Protein AF-A0A1E7HC87-F1 (afdb_monomer)

Secondary structure (DSSP, 8-state):
--HHHHHHHIIIIIIIIIHHHHHHHHHHHHTTS---HHHHHHHHHHHHHHHHHHHTT-SS-S-HHHHHHHHHTTS-HHHHHHHHHS-HIIIIIIHHHHTSS-SS-EEEE---TTPPSEEEEETTEEEEE-

Solvent-accessible surface area (backbone atoms only — not comparable to full-atom values): 7215 Å² total; per-residue (Å²): 133,54,75,66,55,54,50,51,46,43,53,54,46,53,65,37,52,53,40,50,58,47,48,51,34,53,51,30,44,75,66,77,42,95,42,56,59,70,58,39,56,46,46,54,44,50,49,34,30,54,53,8,17,60,76,70,74,38,90,77,61,76,58,62,61,58,22,26,50,59,32,42,46,67,76,32,70,69,49,36,52,46,51,73,76,38,63,50,54,61,34,44,48,45,12,43,72,75,64,77,36,57,74,55,61,60,49,81,43,66,65,55,99,84,62,78,71,46,74,52,77,51,100,88,29,42,32,41,31,80

pLDDT: mean 83.95, std 12.33, range [52.59, 95.69]

Foldseek 3Di:
DDPVVVVCCCVPPVVNPLVCVLVVLLVCLVVVHDGPLLVSLLSVQVSLLVVLCVVVVHPPDPPSLNSNLSSQPVVDPQSNVQVVVDVCCVQRNVCCVPVVHGPKDEAEAEDPVPDDADWHADPRGTYHYD

Structure (mmCIF, N/CA/C/O backbone):
data_AF-A0A1E7HC87-F1
#
_entry.id   AF-A0A1E7HC87-F1
#
loop_
_atom_site.group_PDB
_atom_site.id
_atom_site.type_symbol
_atom_site.label_atom_id
_atom_site.label_alt_id
_atom_site.label_comp_id
_atom_site.label_asym_id
_atom_site.label_entity_id
_atom_site.label_seq_id
_atom_site.pdbx_PDB_ins_code
_atom_site.Cartn_x
_atom_site.Cartn_y
_atom_site.Cartn_z
_atom_site.occupancy
_atom_site.B_iso_or_equiv
_atom_site.auth_seq_id
_atom_site.auth_comp_id
_atom_site.auth_asym_id
_atom_site.auth_atom_id
_atom_site.pdbx_PDB_model_num
ATOM 1 N N . MET A 1 1 ? 22.401 -3.907 -12.545 1.00 75.12 1 MET A N 1
ATOM 2 C CA . MET A 1 1 ? 21.900 -4.738 -11.434 1.00 75.12 1 MET A CA 1
ATOM 3 C C . MET A 1 1 ? 21.736 -6.150 -11.961 1.00 75.12 1 MET A C 1
ATOM 5 O O . MET A 1 1 ? 21.119 -6.311 -13.009 1.00 75.12 1 MET A O 1
ATOM 9 N N . SER A 1 2 ? 22.363 -7.140 -11.331 1.00 92.19 2 SER A N 1
ATOM 10 C CA . SER A 1 2 ? 22.221 -8.539 -11.742 1.00 92.19 2 SER A CA 1
ATOM 11 C C . SER A 1 2 ? 20.856 -9.098 -11.320 1.00 92.19 2 SER A C 1
ATOM 13 O O . SER A 1 2 ? 20.190 -8.540 -10.447 1.00 92.19 2 SER A O 1
ATOM 15 N N . LYS A 1 3 ? 20.430 -10.225 -11.910 1.00 90.88 3 LYS A N 1
ATOM 16 C CA . LYS A 1 3 ? 19.216 -10.934 -11.460 1.00 90.88 3 LYS A CA 1
ATOM 17 C C . LYS A 1 3 ? 19.311 -11.345 -9.987 1.00 90.88 3 LYS A C 1
ATOM 19 O O . LYS A 1 3 ? 18.306 -11.315 -9.285 1.00 90.88 3 LYS A O 1
ATOM 24 N N . GLN A 1 4 ? 20.513 -11.700 -9.529 1.00 94.31 4 GLN A 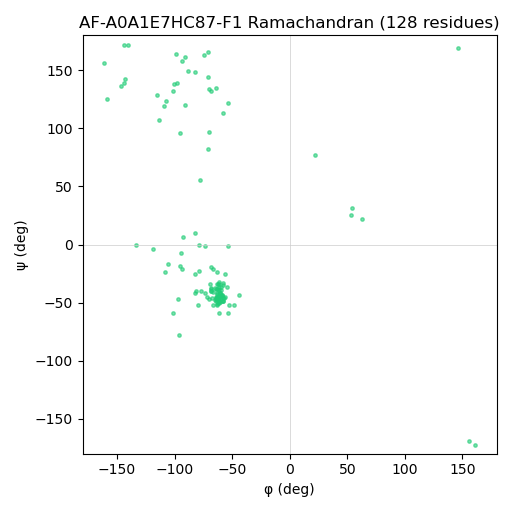N 1
ATOM 25 C CA . GLN A 1 4 ? 20.753 -12.062 -8.137 1.00 94.31 4 GLN A CA 1
ATOM 26 C C . GLN A 1 4 ? 20.597 -10.856 -7.207 1.00 94.31 4 GLN A C 1
ATOM 28 O O . GLN A 1 4 ? 19.984 -10.989 -6.155 1.00 94.31 4 GLN A O 1
ATOM 33 N N . ASP A 1 5 ? 21.070 -9.676 -7.614 1.00 92.69 5 ASP A N 1
ATOM 34 C CA . ASP A 1 5 ? 20.907 -8.446 -6.828 1.00 92.69 5 ASP A CA 1
ATOM 35 C C . ASP A 1 5 ? 19.427 -8.073 -6.682 1.00 92.69 5 ASP A C 1
ATOM 37 O O . ASP A 1 5 ? 18.989 -7.714 -5.593 1.00 92.69 5 ASP A O 1
ATOM 41 N N . VAL A 1 6 ? 18.640 -8.211 -7.759 1.00 89.31 6 VAL A N 1
ATOM 42 C CA . VAL A 1 6 ? 17.183 -7.997 -7.710 1.00 89.31 6 VAL A CA 1
ATOM 43 C C . VAL A 1 6 ? 16.536 -8.988 -6.748 1.00 89.31 6 VAL A C 1
ATOM 45 O O . VAL A 1 6 ? 15.758 -8.583 -5.892 1.00 89.31 6 VAL A O 1
ATOM 48 N N . LYS A 1 7 ? 16.873 -10.279 -6.847 1.00 93.62 7 LYS A N 1
ATOM 49 C CA . LYS A 1 7 ? 16.330 -11.299 -5.942 1.00 93.62 7 LYS A CA 1
ATOM 50 C C . LYS A 1 7 ? 16.654 -10.978 -4.480 1.00 93.62 7 LYS A C 1
ATOM 52 O O . LYS A 1 7 ? 15.750 -10.952 -3.655 1.00 93.62 7 LYS A O 1
ATOM 57 N N . ASN A 1 8 ? 17.914 -10.666 -4.185 1.00 95.06 8 ASN A N 1
ATOM 58 C CA . ASN A 1 8 ? 18.356 -10.314 -2.836 1.00 95.06 8 ASN A CA 1
ATOM 59 C C . ASN A 1 8 ? 17.620 -9.078 -2.307 1.00 95.06 8 ASN A C 1
ATOM 61 O O . ASN A 1 8 ? 17.250 -9.046 -1.138 1.00 95.06 8 ASN A O 1
ATOM 65 N N . PHE A 1 9 ? 17.375 -8.084 -3.166 1.00 92.56 9 PHE A N 1
ATOM 66 C CA . PHE A 1 9 ? 16.612 -6.900 -2.795 1.00 92.56 9 PHE A CA 1
ATOM 67 C C . PHE A 1 9 ? 15.184 -7.251 -2.357 1.00 92.56 9 PHE A C 1
ATOM 69 O O . PHE A 1 9 ? 14.739 -6.821 -1.295 1.00 92.56 9 PHE A O 1
ATOM 76 N N . PHE A 1 10 ? 14.473 -8.050 -3.155 1.00 94.19 10 PHE A N 1
ATOM 77 C CA . PHE A 1 10 ? 13.114 -8.467 -2.816 1.00 94.19 10 PHE A CA 1
ATOM 78 C C . PHE A 1 10 ? 13.075 -9.329 -1.557 1.00 94.19 10 PHE A C 1
ATOM 80 O O . PHE A 1 10 ? 12.260 -9.063 -0.680 1.00 94.19 10 PHE A O 1
ATOM 87 N N . ASP A 1 11 ? 13.971 -10.307 -1.442 1.00 94.69 11 ASP A N 1
ATOM 88 C CA . ASP A 1 11 ? 14.004 -11.206 -0.290 1.00 94.69 11 ASP A CA 1
ATOM 89 C C . ASP A 1 11 ? 14.268 -10.436 1.011 1.00 94.69 11 ASP A C 1
ATOM 91 O O . ASP A 1 11 ? 13.533 -10.598 1.976 1.00 94.69 11 ASP A O 1
ATOM 95 N N . GLN A 1 12 ? 15.284 -9.569 1.033 1.00 95.50 12 GLN A N 1
ATOM 96 C CA . GLN A 1 12 ? 15.732 -8.908 2.265 1.00 95.50 12 GLN A CA 1
ATOM 97 C C . GLN A 1 12 ? 14.899 -7.678 2.624 1.00 95.50 12 GLN A C 1
ATOM 99 O O . GLN A 1 12 ? 14.590 -7.445 3.790 1.00 95.50 12 GLN A O 1
ATOM 104 N N . TYR A 1 13 ? 14.548 -6.853 1.636 1.00 93.12 13 TYR A N 1
ATOM 105 C CA . TYR A 1 13 ? 13.891 -5.580 1.916 1.00 93.12 13 TYR A CA 1
ATOM 106 C C . TYR A 1 13 ? 12.379 -5.679 1.778 1.00 93.12 13 TYR A C 1
ATOM 108 O O . TYR A 1 13 ? 11.671 -5.215 2.665 1.00 93.12 13 TYR A O 1
ATOM 116 N N . VAL A 1 14 ? 11.870 -6.277 0.697 1.00 92.00 14 VAL A N 1
ATOM 117 C CA . VAL A 1 14 ? 10.424 -6.277 0.417 1.00 92.00 14 VAL A CA 1
ATOM 118 C C . VAL A 1 14 ? 9.698 -7.338 1.242 1.00 92.00 14 VAL A C 1
ATOM 120 O O . VAL A 1 14 ? 8.711 -7.017 1.901 1.00 92.00 14 VAL A O 1
ATOM 123 N N . PHE A 1 15 ? 10.172 -8.584 1.203 1.00 91.19 15 PHE A N 1
ATOM 124 C CA . PHE A 1 15 ? 9.486 -9.731 1.805 1.00 91.19 15 PHE A CA 1
ATOM 125 C C . PHE A 1 15 ? 9.935 -10.059 3.227 1.00 91.19 15 PHE A C 1
ATOM 127 O O . PHE A 1 15 ? 9.169 -10.687 3.950 1.00 91.19 15 PHE A O 1
ATOM 134 N N . ASP A 1 16 ? 11.126 -9.625 3.640 1.00 92.94 16 ASP A N 1
ATOM 135 C CA . ASP A 1 16 ? 11.568 -9.740 5.029 1.00 92.94 16 ASP A CA 1
ATOM 136 C C . ASP A 1 16 ? 11.304 -8.435 5.785 1.00 92.94 16 ASP A C 1
ATOM 138 O O . ASP A 1 16 ? 10.296 -8.333 6.480 1.00 92.94 16 ASP A O 1
ATOM 142 N N . TRP A 1 17 ? 12.128 -7.398 5.607 1.00 94.25 17 TRP A N 1
ATOM 143 C CA . TRP A 1 17 ? 12.043 -6.196 6.444 1.00 94.25 17 TRP A CA 1
ATOM 144 C C . TRP A 1 17 ? 10.699 -5.448 6.358 1.00 94.25 17 TRP A C 1
ATOM 146 O O . TRP A 1 17 ? 10.027 -5.297 7.378 1.00 94.25 17 TRP A O 1
ATOM 156 N N . MET A 1 18 ? 10.282 -4.987 5.170 1.00 93.19 18 MET A N 1
ATOM 157 C CA . MET A 1 18 ? 9.052 -4.191 5.010 1.00 93.19 18 MET A CA 1
ATOM 158 C C . MET A 1 18 ? 7.803 -4.990 5.388 1.00 93.19 18 MET A C 1
ATOM 160 O O . MET A 1 18 ? 6.924 -4.478 6.083 1.00 93.19 18 MET A O 1
ATOM 164 N N . PHE A 1 19 ? 7.721 -6.240 4.927 1.00 92.12 19 PHE A N 1
ATOM 165 C CA . PHE A 1 19 ? 6.593 -7.116 5.225 1.00 92.12 19 PHE A CA 1
ATOM 166 C C . PHE A 1 19 ? 6.509 -7.424 6.721 1.00 92.12 19 PHE A C 1
ATOM 168 O O . PHE A 1 19 ? 5.445 -7.254 7.310 1.00 92.12 19 PHE A O 1
ATOM 175 N N . SER A 1 20 ? 7.621 -7.811 7.353 1.00 93.69 20 SER A N 1
ATOM 176 C CA . SER A 1 20 ? 7.649 -8.128 8.785 1.00 93.69 20 SER A CA 1
ATOM 177 C C . SER A 1 20 ? 7.307 -6.922 9.652 1.00 93.69 20 SER A C 1
ATOM 179 O O . SER A 1 20 ? 6.677 -7.085 10.695 1.00 93.69 20 SER A O 1
ATOM 181 N N . ASP A 1 21 ? 7.689 -5.712 9.234 1.00 93.06 21 ASP A N 1
ATOM 182 C CA . ASP A 1 21 ? 7.362 -4.491 9.968 1.00 93.06 21 ASP A CA 1
ATOM 183 C C . ASP A 1 21 ? 5.850 -4.234 9.999 1.00 93.06 21 ASP A C 1
ATOM 185 O O . ASP A 1 21 ? 5.276 -4.045 11.071 1.00 93.06 21 ASP A O 1
ATOM 189 N N . ILE A 1 22 ? 5.190 -4.331 8.841 1.00 92.62 22 ILE A N 1
ATOM 190 C CA . ILE A 1 22 ? 3.734 -4.185 8.725 1.00 92.62 22 ILE A CA 1
ATOM 191 C C . ILE A 1 22 ? 3.010 -5.348 9.418 1.00 92.62 22 ILE A C 1
ATOM 193 O O . ILE A 1 22 ? 2.074 -5.128 10.189 1.00 92.62 22 ILE A O 1
ATOM 197 N N . GLN A 1 23 ? 3.449 -6.587 9.178 1.00 91.25 23 GLN A N 1
ATOM 198 C CA . GLN A 1 23 ? 2.818 -7.786 9.727 1.00 91.25 23 GLN A CA 1
ATOM 199 C C . GLN A 1 23 ? 2.862 -7.791 11.256 1.00 91.25 23 GLN A C 1
ATOM 201 O O . GLN A 1 23 ? 1.870 -8.134 11.893 1.00 91.25 23 GLN A O 1
ATOM 206 N N . ARG A 1 24 ? 3.968 -7.337 11.860 1.00 93.00 24 ARG A N 1
ATOM 207 C CA . ARG A 1 24 ? 4.089 -7.217 13.316 1.00 93.00 24 ARG A CA 1
ATOM 208 C C . ARG A 1 24 ? 3.023 -6.294 13.904 1.00 93.00 24 ARG A C 1
ATOM 210 O O . ARG A 1 24 ? 2.438 -6.639 14.927 1.00 93.00 24 ARG A O 1
ATOM 217 N N . GLU A 1 25 ? 2.755 -5.146 13.284 1.00 91.44 25 GLU A N 1
ATOM 218 C CA . GLU A 1 25 ? 1.719 -4.227 13.775 1.00 91.44 25 GLU A CA 1
ATOM 219 C C . GLU A 1 25 ? 0.314 -4.836 13.647 1.00 91.44 25 GLU A C 1
ATOM 221 O O . GLU A 1 25 ? -0.477 -4.754 14.589 1.00 91.44 25 GLU A O 1
ATOM 226 N N . ILE A 1 26 ? 0.032 -5.527 12.538 1.00 86.69 26 ILE A N 1
ATOM 227 C CA . ILE A 1 26 ? -1.227 -6.264 12.341 1.00 86.69 26 ILE A CA 1
ATOM 228 C C . ILE A 1 26 ? -1.379 -7.371 13.396 1.00 86.69 26 ILE A C 1
ATOM 230 O O . ILE A 1 26 ? -2.440 -7.516 14.004 1.00 86.69 26 ILE A O 1
ATOM 234 N N . ASP A 1 27 ? -0.325 -8.137 13.672 1.00 89.62 27 ASP A N 1
ATOM 235 C CA . ASP A 1 27 ? -0.356 -9.232 14.647 1.00 89.62 27 ASP A CA 1
ATOM 236 C C . ASP A 1 27 ? -0.515 -8.729 16.085 1.00 89.62 27 ASP A C 1
ATOM 238 O O . ASP A 1 27 ? -1.240 -9.330 16.887 1.00 89.62 27 ASP A O 1
ATOM 242 N N . LEU A 1 28 ? 0.122 -7.603 16.427 1.00 88.50 28 LEU A N 1
ATOM 243 C CA . LEU A 1 28 ? -0.078 -6.934 17.712 1.00 88.50 28 LEU A CA 1
ATOM 244 C C . LEU A 1 28 ? -1.533 -6.484 17.875 1.00 88.50 28 LEU A C 1
ATOM 246 O O . LEU A 1 28 ? -2.114 -6.707 18.941 1.00 88.50 28 LEU A O 1
ATOM 250 N N . ALA A 1 29 ? -2.134 -5.925 16.823 1.00 83.94 29 ALA A N 1
ATOM 251 C CA . ALA A 1 29 ? -3.537 -5.532 16.830 1.00 83.94 29 ALA A CA 1
ATOM 252 C C . ALA A 1 29 ? -4.468 -6.741 17.007 1.00 83.94 29 ALA A C 1
ATOM 254 O O . ALA A 1 29 ? -5.330 -6.724 17.886 1.00 83.94 29 ALA A O 1
ATOM 255 N N . ARG A 1 30 ? -4.231 -7.834 16.264 1.00 83.25 30 ARG A N 1
ATOM 256 C CA . ARG A 1 30 ? -4.949 -9.120 16.414 1.00 83.25 30 ARG A CA 1
ATOM 257 C C . ARG A 1 30 ? -4.833 -9.706 17.813 1.00 83.25 30 ARG A C 1
ATOM 259 O O . ARG A 1 30 ? -5.761 -10.337 18.304 1.00 83.25 30 ARG A O 1
ATOM 266 N N . SER A 1 31 ? -3.700 -9.480 18.467 1.00 86.44 31 SER A N 1
ATOM 267 C CA . SER A 1 31 ? -3.436 -9.949 19.829 1.00 86.44 31 SER A CA 1
ATOM 268 C C . SER A 1 31 ? -4.035 -9.043 20.912 1.00 86.44 31 SER A C 1
ATOM 270 O O . SER A 1 31 ? -3.691 -9.202 22.085 1.00 86.44 31 SER A O 1
ATOM 272 N N . ASN A 1 32 ? -4.878 -8.072 20.540 1.00 80.19 32 ASN A N 1
ATOM 273 C CA . ASN A 1 32 ? -5.453 -7.066 21.433 1.00 80.19 32 ASN A CA 1
ATOM 274 C C . ASN A 1 32 ? -4.384 -6.293 22.236 1.00 80.19 32 ASN A C 1
ATOM 276 O O . ASN A 1 32 ? -4.591 -5.904 23.388 1.00 80.19 32 ASN A O 1
ATOM 280 N N . LYS A 1 33 ? -3.199 -6.107 21.637 1.00 83.25 33 LYS A N 1
ATOM 281 C CA . LYS A 1 33 ? -2.102 -5.305 22.188 1.00 83.25 33 LYS A CA 1
ATOM 282 C C . LYS A 1 33 ? -2.109 -3.918 21.553 1.00 83.25 33 LYS A C 1
ATOM 284 O O . LYS A 1 33 ? -2.709 -3.680 20.508 1.00 83.25 33 LYS A O 1
ATOM 289 N N . ARG A 1 34 ? -1.401 -2.982 22.188 1.00 81.44 34 ARG A N 1
ATOM 290 C CA . ARG A 1 34 ? -1.220 -1.629 21.657 1.00 81.44 34 ARG A CA 1
ATOM 291 C C . ARG A 1 34 ? -0.302 -1.668 20.430 1.00 81.44 34 ARG A C 1
ATOM 293 O O . ARG A 1 34 ? 0.915 -1.672 20.584 1.00 81.44 34 ARG A O 1
ATOM 300 N N . ALA A 1 35 ? -0.901 -1.697 19.247 1.00 87.19 35 ALA A N 1
ATOM 301 C CA . ALA A 1 35 ? -0.218 -1.604 17.962 1.00 87.19 35 ALA A CA 1
ATOM 302 C C . ALA A 1 35 ? -0.153 -0.156 17.447 1.00 87.19 35 ALA A C 1
ATOM 304 O O . ALA A 1 35 ? -0.943 0.714 17.837 1.00 87.19 35 ALA A O 1
ATOM 305 N N . GLY A 1 36 ? 0.800 0.108 16.557 1.00 86.62 36 GLY A N 1
ATOM 306 C CA . GLY A 1 36 ? 0.980 1.368 15.848 1.00 86.62 36 GLY A CA 1
ATOM 307 C C . GLY A 1 36 ? 0.001 1.536 14.688 1.00 86.62 36 GLY A C 1
ATOM 308 O O . GLY A 1 36 ? 0.425 1.773 13.568 1.00 86.62 36 GLY A O 1
ATOM 309 N N . ASN A 1 37 ? -1.304 1.438 14.940 1.00 81.06 37 ASN A N 1
ATOM 310 C CA . ASN A 1 37 ? -2.370 1.375 13.926 1.00 81.06 37 ASN A CA 1
ATOM 311 C C . ASN A 1 37 ? -2.261 2.445 12.833 1.00 81.06 37 ASN A C 1
ATOM 313 O O . ASN A 1 37 ? -2.236 2.147 11.643 1.00 81.06 37 ASN A O 1
ATOM 317 N N . PHE A 1 38 ? -2.133 3.709 13.237 1.00 85.00 38 PHE A N 1
ATOM 318 C CA . PHE A 1 38 ? -1.968 4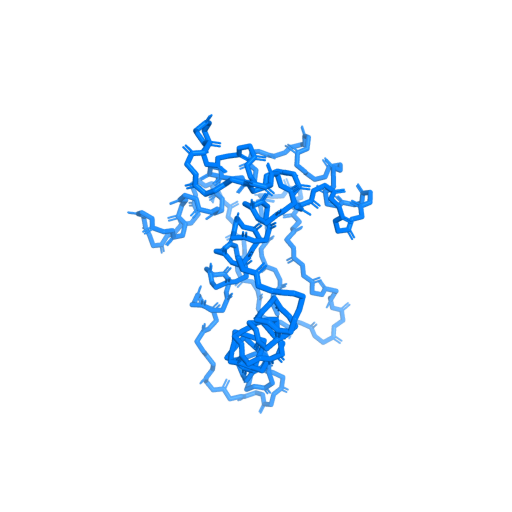.815 12.297 1.00 85.00 38 PHE A CA 1
ATOM 319 C C . PHE A 1 38 ? -0.720 4.637 11.415 1.00 85.00 38 PHE A C 1
ATOM 321 O O . PHE A 1 38 ? -0.769 4.839 10.202 1.00 85.00 38 PHE A O 1
ATOM 328 N N . LEU A 1 39 ? 0.396 4.221 12.023 1.00 88.81 39 LEU A N 1
ATOM 329 C CA . LEU A 1 39 ? 1.656 3.983 11.321 1.00 88.81 39 LEU A CA 1
ATOM 330 C C . LEU A 1 39 ? 1.569 2.758 10.409 1.00 88.81 39 LEU A C 1
ATOM 332 O O . LEU A 1 39 ? 2.132 2.790 9.322 1.00 88.81 39 LEU A O 1
ATOM 336 N N . CYS A 1 40 ? 0.816 1.729 10.795 1.00 90.69 40 CYS A N 1
ATOM 337 C CA . CYS A 1 40 ? 0.529 0.571 9.958 1.00 90.69 40 CYS A CA 1
ATOM 338 C C . CYS A 1 40 ? -0.275 0.972 8.709 1.00 90.69 40 CYS A C 1
ATOM 340 O O . CYS A 1 40 ? 0.117 0.624 7.596 1.00 90.69 40 CYS A O 1
ATOM 342 N N . ALA A 1 41 ? -1.339 1.775 8.857 1.00 88.00 41 ALA A N 1
ATOM 343 C CA . ALA A 1 41 ? -2.101 2.310 7.719 1.00 88.00 41 ALA A CA 1
ATOM 344 C C . ALA A 1 41 ? -1.215 3.135 6.782 1.00 88.00 41 ALA A C 1
ATOM 346 O O . ALA A 1 41 ? -1.213 2.934 5.566 1.00 88.00 41 ALA A O 1
ATOM 347 N N . LEU A 1 42 ? -0.435 4.056 7.351 1.00 90.88 42 LEU A N 1
ATOM 348 C CA . LEU A 1 42 ? 0.498 4.870 6.585 1.00 90.88 42 LEU A CA 1
ATOM 349 C C . LEU A 1 42 ? 1.551 3.999 5.880 1.00 90.88 42 LEU A C 1
ATOM 351 O O . LEU A 1 42 ? 1.843 4.230 4.709 1.00 90.88 42 LEU A O 1
ATOM 355 N N . GLY A 1 43 ? 2.077 2.982 6.564 1.00 92.62 43 GLY A N 1
ATOM 356 C CA . GLY A 1 43 ? 3.041 2.017 6.041 1.00 92.62 43 GLY A CA 1
ATOM 357 C C . GLY A 1 43 ? 2.505 1.248 4.837 1.00 92.62 43 GLY A C 1
ATOM 358 O O . GLY A 1 43 ? 3.171 1.207 3.807 1.00 92.62 43 GLY A O 1
ATOM 359 N N . LEU A 1 44 ? 1.274 0.734 4.908 1.00 92.56 44 LEU A N 1
ATOM 360 C CA . LEU A 1 44 ? 0.598 0.065 3.788 1.00 92.56 44 LEU A CA 1
ATOM 361 C C . LEU A 1 44 ? 0.414 0.992 2.575 1.00 92.56 44 LEU A C 1
ATOM 363 O O . LEU A 1 44 ? 0.650 0.595 1.430 1.00 92.56 44 LEU A O 1
ATOM 367 N N . LEU A 1 45 ? 0.040 2.253 2.805 1.00 92.88 45 LEU A N 1
ATOM 368 C CA . LEU A 1 45 ? -0.111 3.245 1.737 1.00 92.88 45 LEU A CA 1
ATOM 369 C C . LEU A 1 45 ? 1.245 3.619 1.108 1.00 92.88 45 LEU A C 1
ATOM 371 O O . LEU A 1 45 ? 1.350 3.746 -0.114 1.00 92.88 45 LEU A O 1
ATOM 375 N N . CYS A 1 46 ? 2.298 3.758 1.918 1.00 94.06 46 CYS A N 1
ATOM 376 C CA . CYS A 1 46 ? 3.673 3.954 1.447 1.00 94.06 46 CYS A CA 1
ATOM 377 C C . CYS A 1 46 ? 4.174 2.748 0.642 1.00 94.06 46 CYS A C 1
ATOM 379 O O . CYS A 1 46 ? 4.741 2.928 -0.435 1.00 94.06 46 CYS A O 1
ATOM 381 N N . TYR A 1 47 ? 3.936 1.531 1.140 1.00 94.12 47 TYR A N 1
ATOM 382 C CA . TYR A 1 47 ? 4.265 0.276 0.465 1.00 94.12 47 TYR A CA 1
ATOM 383 C C . TYR A 1 47 ? 3.600 0.220 -0.912 1.00 94.12 47 TYR A C 1
ATOM 385 O O . TYR A 1 47 ? 4.259 -0.061 -1.910 1.00 94.12 47 TYR A O 1
ATOM 393 N N . THR A 1 48 ? 2.323 0.599 -0.987 1.00 94.31 48 THR A N 1
ATOM 394 C CA . THR A 1 48 ? 1.561 0.659 -2.240 1.00 94.31 48 THR A CA 1
ATOM 395 C C . THR A 1 48 ? 2.210 1.590 -3.268 1.00 94.31 48 THR A C 1
ATOM 397 O O . THR A 1 48 ? 2.432 1.206 -4.416 1.00 94.31 48 THR A O 1
ATOM 400 N N . GLU A 1 49 ? 2.580 2.809 -2.863 1.00 94.81 49 GLU A N 1
ATOM 401 C CA . GLU A 1 49 ? 3.275 3.760 -3.741 1.00 94.81 49 GLU A CA 1
ATOM 402 C C . GLU A 1 49 ? 4.648 3.242 -4.193 1.00 94.81 49 GLU A C 1
ATOM 404 O O . GLU A 1 49 ? 5.012 3.367 -5.368 1.00 94.81 49 GLU A O 1
ATOM 409 N N . PHE A 1 50 ? 5.401 2.651 -3.262 1.00 94.25 50 PHE A N 1
ATOM 410 C CA . PHE A 1 50 ? 6.724 2.096 -3.513 1.00 94.25 50 PHE A CA 1
ATOM 411 C C . PHE A 1 50 ? 6.672 0.953 -4.537 1.00 94.25 50 PHE A C 1
ATOM 413 O O . PHE A 1 50 ? 7.382 0.999 -5.545 1.00 94.25 50 PHE A O 1
ATOM 420 N N . MET A 1 51 ? 5.778 -0.018 -4.341 1.00 94.38 51 MET A N 1
ATOM 421 C CA . MET A 1 51 ? 5.579 -1.131 -5.272 1.00 94.38 51 MET A CA 1
ATOM 422 C C . MET A 1 51 ? 5.110 -0.651 -6.650 1.00 94.38 51 MET A C 1
ATOM 424 O O . MET A 1 51 ? 5.537 -1.178 -7.677 1.00 94.38 51 MET A O 1
ATOM 428 N N . GLY A 1 52 ? 4.318 0.419 -6.701 1.00 94.62 52 GLY A N 1
ATOM 429 C CA . GLY A 1 52 ? 3.960 1.081 -7.952 1.00 94.62 52 GLY A CA 1
ATOM 430 C C . GLY A 1 52 ? 5.158 1.622 -8.732 1.00 94.62 52 GLY A C 1
ATOM 431 O O . GLY A 1 52 ? 5.188 1.557 -9.960 1.00 94.62 52 GLY A O 1
ATOM 432 N N . GLY A 1 53 ? 6.177 2.125 -8.030 1.00 92.94 53 GLY A N 1
ATOM 433 C CA . GLY A 1 53 ? 7.442 2.543 -8.636 1.00 92.94 53 GLY A CA 1
ATOM 434 C C . GLY A 1 53 ? 8.206 1.379 -9.268 1.00 92.94 53 GLY A C 1
ATOM 435 O O . GLY A 1 53 ? 8.749 1.537 -10.363 1.00 92.94 53 GLY A O 1
ATOM 436 N N . ILE A 1 54 ? 8.186 0.208 -8.622 1.00 91.94 54 ILE A N 1
ATOM 437 C CA . ILE A 1 54 ? 8.765 -1.030 -9.161 1.00 91.94 54 ILE A CA 1
ATOM 438 C C . ILE A 1 54 ? 8.044 -1.444 -10.446 1.00 91.94 54 ILE A C 1
ATOM 440 O O . ILE A 1 54 ? 8.702 -1.657 -11.462 1.00 91.94 54 ILE A O 1
ATOM 444 N N . ILE A 1 55 ? 6.708 -1.517 -10.426 1.00 90.88 55 ILE A N 1
ATOM 445 C CA . ILE A 1 55 ? 5.905 -1.923 -11.594 1.00 90.88 55 ILE A CA 1
ATOM 446 C C . ILE A 1 55 ? 6.150 -1.011 -12.789 1.00 90.88 55 ILE A C 1
ATOM 448 O O . ILE A 1 55 ? 6.314 -1.477 -13.914 1.00 90.88 55 ILE A O 1
ATOM 452 N N . LEU A 1 56 ? 6.179 0.299 -12.550 1.00 91.31 56 LEU A N 1
ATOM 453 C CA . LEU A 1 56 ? 6.394 1.281 -13.608 1.00 91.31 56 LEU A CA 1
ATOM 454 C C . LEU A 1 56 ? 7.870 1.404 -14.018 1.00 91.31 56 LEU A C 1
ATOM 456 O O . LEU A 1 56 ? 8.187 2.210 -14.893 1.00 91.31 56 LEU A O 1
ATOM 460 N N . GLY A 1 57 ? 8.772 0.646 -13.385 1.00 88.88 57 GLY A N 1
ATOM 461 C CA . GLY A 1 57 ? 10.206 0.665 -13.666 1.00 88.88 57 GLY A CA 1
ATOM 462 C C . GLY A 1 57 ? 10.869 2.012 -13.377 1.00 88.88 57 GLY A C 1
ATOM 463 O O . GLY A 1 57 ? 11.911 2.319 -13.954 1.00 88.88 57 GLY A O 1
ATOM 464 N N . SER A 1 58 ? 10.269 2.856 -12.532 1.00 83.50 58 SER A N 1
ATOM 465 C CA . SER A 1 58 ? 10.817 4.176 -12.240 1.00 83.50 58 SER A CA 1
ATOM 466 C C . SER A 1 58 ? 10.329 4.770 -10.923 1.00 83.50 58 SER A C 1
ATOM 468 O O . SER A 1 58 ? 9.144 5.031 -10.705 1.00 83.50 58 SER A O 1
ATOM 470 N N . PHE A 1 59 ? 11.315 5.134 -10.104 1.00 80.75 59 PHE A N 1
ATOM 471 C CA . PHE A 1 59 ? 11.147 5.945 -8.903 1.00 80.75 59 PHE A CA 1
ATOM 472 C C . PHE A 1 59 ? 11.345 7.446 -9.147 1.00 80.75 59 PHE A C 1
ATOM 474 O O . PHE A 1 59 ? 11.280 8.243 -8.206 1.00 80.75 59 PHE A O 1
ATOM 481 N N . THR A 1 60 ? 11.505 7.866 -10.404 1.00 78.00 60 THR A N 1
ATOM 482 C CA . THR A 1 60 ? 11.587 9.280 -10.804 1.00 78.00 60 THR A CA 1
ATOM 483 C C . THR A 1 60 ? 10.314 9.781 -11.493 1.00 78.00 60 THR A C 1
ATOM 485 O O . THR A 1 60 ? 10.080 10.987 -11.505 1.00 78.00 60 THR A O 1
ATOM 488 N N . ILE A 1 61 ? 9.431 8.888 -11.974 1.00 63.94 61 ILE A N 1
ATOM 489 C CA . ILE A 1 61 ? 8.149 9.263 -12.600 1.00 63.94 61 ILE A CA 1
ATOM 490 C C . ILE A 1 61 ? 7.287 10.081 -11.638 1.00 63.94 61 ILE A C 1
ATOM 492 O O . ILE A 1 61 ? 6.782 9.563 -10.641 1.00 63.94 61 ILE A O 1
ATOM 496 N N . ARG A 1 62 ? 7.074 11.354 -11.963 1.00 71.06 62 ARG A N 1
ATOM 497 C CA . ARG A 1 62 ? 5.943 12.125 -11.446 1.00 71.06 62 ARG A CA 1
ATOM 498 C C . ARG A 1 62 ? 4.734 11.926 -12.374 1.00 71.06 62 ARG A C 1
ATOM 500 O O . ARG A 1 62 ? 4.930 11.733 -13.573 1.00 71.06 62 ARG A O 1
ATOM 507 N N . PRO A 1 63 ? 3.500 11.983 -11.845 1.00 80.06 63 PRO A N 1
ATOM 508 C CA . PRO A 1 63 ? 3.149 12.203 -10.436 1.00 80.06 63 PRO A CA 1
ATOM 509 C C . PRO A 1 63 ? 3.229 10.918 -9.586 1.00 80.06 63 PRO A C 1
ATOM 511 O O . PRO A 1 63 ? 2.943 9.832 -10.082 1.00 80.06 63 PRO A O 1
ATOM 514 N N . LEU A 1 64 ? 3.568 11.045 -8.294 1.00 87.12 64 LEU A N 1
ATOM 515 C CA . LEU A 1 64 ? 3.620 9.932 -7.319 1.00 87.12 64 LEU A CA 1
ATOM 516 C C . LEU A 1 64 ? 2.293 9.158 -7.245 1.00 87.12 64 LEU A C 1
ATOM 518 O O . LEU A 1 64 ? 2.284 7.931 -7.216 1.00 87.12 64 LEU A O 1
ATOM 522 N N . ARG A 1 65 ? 1.180 9.887 -7.376 1.00 93.69 65 ARG A N 1
ATOM 523 C CA . ARG A 1 65 ? -0.176 9.370 -7.598 1.00 93.69 65 ARG A CA 1
ATOM 524 C C . ARG A 1 65 ? -0.248 8.251 -8.637 1.00 93.69 65 ARG A C 1
ATOM 526 O O . ARG A 1 65 ? -0.928 7.258 -8.422 1.00 93.69 65 ARG A O 1
ATOM 533 N N . ARG A 1 66 ? 0.457 8.389 -9.766 1.00 92.81 66 ARG A N 1
ATOM 534 C CA . ARG A 1 66 ? 0.436 7.383 -10.837 1.00 92.81 66 ARG A CA 1
ATOM 535 C C . ARG A 1 66 ? 1.037 6.058 -10.370 1.00 92.81 66 ARG A C 1
ATOM 537 O O . ARG A 1 66 ? 0.534 5.014 -10.761 1.00 92.81 66 ARG A O 1
ATOM 544 N N . ARG A 1 67 ? 2.089 6.097 -9.548 1.00 94.25 67 ARG A N 1
ATOM 545 C CA . ARG A 1 67 ? 2.707 4.889 -8.982 1.00 94.25 67 ARG A CA 1
ATOM 546 C C . ARG A 1 67 ? 1.745 4.215 -8.024 1.00 94.25 67 ARG A C 1
ATOM 548 O O . ARG A 1 67 ? 1.433 3.047 -8.208 1.00 94.25 67 ARG A O 1
ATOM 555 N N . PHE A 1 68 ? 1.228 4.983 -7.070 1.00 95.44 68 PHE A N 1
ATOM 556 C CA . PHE A 1 68 ? 0.258 4.490 -6.102 1.00 95.44 68 PHE A CA 1
ATOM 557 C C . PHE A 1 68 ? -0.935 3.816 -6.793 1.00 95.44 68 PHE A C 1
ATOM 559 O O . PHE A 1 68 ? -1.205 2.650 -6.524 1.00 95.44 68 PHE A O 1
ATOM 566 N N . ASN A 1 69 ? -1.565 4.494 -7.757 1.00 95.00 69 ASN A N 1
ATOM 567 C CA . ASN A 1 69 ? -2.706 3.945 -8.491 1.00 95.00 69 ASN A CA 1
ATOM 568 C C . ASN A 1 69 ? -2.336 2.690 -9.296 1.00 95.00 69 ASN A C 1
ATOM 570 O O . ASN A 1 69 ? -3.118 1.750 -9.333 1.00 95.00 69 ASN A O 1
ATOM 574 N N . ALA A 1 70 ? -1.142 2.640 -9.901 1.00 94.44 70 ALA A N 1
ATOM 575 C CA . ALA A 1 70 ? -0.712 1.480 -10.682 1.00 94.44 70 ALA A CA 1
ATOM 576 C C . ALA A 1 70 ? -0.615 0.197 -9.843 1.00 94.44 70 ALA A C 1
ATOM 578 O O . ALA A 1 70 ? -0.955 -0.871 -10.342 1.00 94.44 70 ALA A O 1
ATOM 579 N N . PHE A 1 71 ? -0.155 0.289 -8.590 1.00 95.69 71 PHE A N 1
ATOM 580 C CA . PHE A 1 71 ? -0.134 -0.878 -7.704 1.00 95.69 71 PHE A CA 1
ATOM 581 C C . PHE A 1 71 ? -1.490 -1.139 -7.057 1.00 95.69 71 PHE A C 1
ATOM 583 O O . PHE A 1 71 ? -1.890 -2.293 -6.963 1.00 95.69 71 PHE A O 1
ATOM 590 N N . LEU A 1 72 ? -2.210 -0.091 -6.646 1.00 94.94 72 LEU A N 1
ATOM 591 C CA . LEU A 1 72 ? -3.531 -0.236 -6.036 1.00 94.94 72 LEU A CA 1
ATOM 592 C C . LEU A 1 72 ? -4.501 -0.972 -6.969 1.00 94.94 72 LEU A C 1
ATOM 594 O O . LEU A 1 72 ? -5.139 -1.933 -6.552 1.00 94.94 72 LEU A O 1
ATOM 598 N N . ASP A 1 73 ? -4.539 -0.592 -8.246 1.00 94.50 73 ASP A N 1
ATOM 599 C CA . ASP A 1 73 ? -5.391 -1.240 -9.246 1.00 94.50 73 ASP A CA 1
ATOM 600 C C . ASP A 1 73 ? -4.957 -2.693 -9.542 1.00 94.50 73 ASP A C 1
ATOM 602 O O . ASP A 1 73 ? -5.760 -3.481 -10.038 1.00 94.50 73 ASP A O 1
ATOM 606 N N . LEU A 1 74 ? -3.703 -3.068 -9.241 1.00 95.12 74 LEU A N 1
ATOM 607 C CA . LEU A 1 74 ? -3.200 -4.441 -9.390 1.00 95.12 74 LEU A CA 1
ATOM 608 C C . LEU A 1 74 ? -3.656 -5.356 -8.239 1.00 95.12 74 LEU A C 1
ATOM 610 O O . LEU A 1 74 ? -3.699 -6.571 -8.413 1.00 95.12 74 LEU A O 1
ATOM 614 N N . MET A 1 75 ? -3.998 -4.805 -7.070 1.00 92.19 75 MET A N 1
ATOM 615 C CA . MET A 1 75 ? -4.405 -5.615 -5.913 1.00 92.19 75 MET A CA 1
ATOM 616 C C . MET A 1 75 ? -5.752 -6.324 -6.117 1.00 92.19 75 MET A C 1
ATOM 618 O O . MET A 1 75 ? -6.040 -7.287 -5.411 1.00 92.19 75 MET A O 1
ATOM 622 N N . GLY A 1 76 ? -6.570 -5.866 -7.069 1.00 92.81 76 GLY A N 1
ATOM 623 C CA . GLY A 1 76 ? -7.841 -6.490 -7.432 1.00 92.81 76 GLY A CA 1
ATOM 624 C C . GLY A 1 76 ? -8.903 -5.482 -7.869 1.00 92.81 76 GLY A C 1
ATOM 625 O O . GLY A 1 76 ? -8.754 -4.271 -7.682 1.00 92.81 76 GLY A O 1
ATOM 626 N N . ASP A 1 77 ? -10.000 -5.994 -8.431 1.00 92.25 77 ASP A N 1
ATOM 627 C CA . ASP A 1 77 ? -11.089 -5.162 -8.956 1.00 92.25 77 ASP A CA 1
ATOM 628 C C . ASP A 1 77 ? -11.747 -4.298 -7.873 1.00 92.25 77 ASP A C 1
ATOM 630 O O . ASP A 1 77 ? -12.085 -3.147 -8.144 1.00 92.25 77 ASP A O 1
ATOM 634 N N . ASP A 1 78 ? -11.844 -4.788 -6.635 1.00 87.81 78 ASP A N 1
ATOM 635 C CA . ASP A 1 78 ? -12.403 -4.020 -5.516 1.00 87.81 78 ASP A CA 1
ATOM 636 C C . ASP A 1 78 ? -11.599 -2.742 -5.242 1.00 87.81 78 ASP A C 1
ATOM 638 O O . ASP A 1 78 ? -12.166 -1.656 -5.101 1.00 87.81 78 ASP A O 1
ATOM 642 N N . TYR A 1 79 ? -10.265 -2.838 -5.240 1.00 89.12 79 TYR A N 1
ATOM 643 C CA . TYR A 1 79 ? -9.382 -1.686 -5.052 1.00 89.12 79 TYR A CA 1
ATOM 644 C C . TYR A 1 79 ? -9.437 -0.724 -6.233 1.00 89.12 79 TYR A C 1
ATOM 646 O O . TYR A 1 79 ? -9.449 0.493 -6.042 1.00 89.12 79 TYR A O 1
ATOM 654 N N . LYS A 1 80 ? -9.53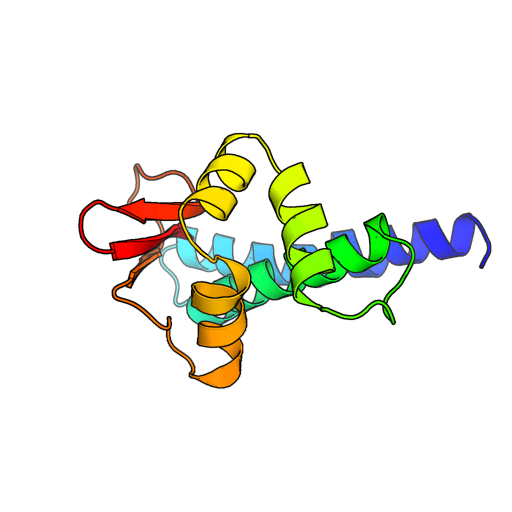0 -1.258 -7.451 1.00 91.94 80 LYS A N 1
ATOM 655 C CA . LYS A 1 80 ? -9.673 -0.464 -8.670 1.00 91.94 80 LYS A CA 1
ATOM 656 C C . LYS A 1 80 ? -10.989 0.315 -8.693 1.00 91.94 80 LYS A C 1
ATOM 658 O O . LYS A 1 80 ? -10.988 1.512 -8.976 1.00 91.94 80 LYS A O 1
ATOM 663 N N . ILE A 1 81 ? -12.108 -0.333 -8.365 1.00 89.50 81 ILE A N 1
ATOM 664 C CA . ILE A 1 81 ? -13.421 0.315 -8.238 1.00 89.50 81 ILE A CA 1
ATOM 665 C C . ILE A 1 81 ? -13.357 1.373 -7.140 1.00 89.50 81 ILE A C 1
ATOM 667 O O . ILE A 1 81 ? -13.769 2.514 -7.346 1.00 89.50 81 ILE A O 1
ATOM 671 N N . PHE A 1 82 ? -12.780 1.037 -5.987 1.00 86.50 82 PHE A N 1
ATOM 672 C CA . PHE A 1 82 ? -12.641 1.980 -4.888 1.00 86.50 82 PHE A CA 1
ATOM 673 C C . PHE A 1 82 ? -11.868 3.240 -5.311 1.00 86.50 82 PHE A C 1
ATOM 675 O O . PHE A 1 82 ? -12.362 4.350 -5.101 1.00 86.50 82 PHE A O 1
ATOM 682 N N . ASN A 1 83 ? -10.749 3.075 -6.019 1.00 90.00 83 ASN A N 1
ATOM 683 C CA . ASN A 1 83 ? -9.924 4.159 -6.558 1.00 90.00 83 ASN A CA 1
ATOM 684 C C . ASN A 1 83 ? -10.636 5.033 -7.610 1.00 90.00 83 ASN A C 1
ATOM 686 O O . ASN A 1 83 ? -10.280 6.190 -7.816 1.00 90.00 83 ASN A O 1
ATOM 690 N N . GLN A 1 84 ? -11.667 4.507 -8.272 1.00 88.50 84 GLN A N 1
ATOM 691 C CA . GLN A 1 84 ? -12.518 5.282 -9.182 1.00 88.50 84 GLN A CA 1
ATOM 692 C C . GLN A 1 84 ? -13.603 6.077 -8.440 1.00 88.50 84 GLN A C 1
ATOM 694 O O . GLN A 1 84 ? -14.084 7.090 -8.944 1.00 88.50 84 GLN A O 1
ATOM 699 N N . THR A 1 85 ? -13.998 5.632 -7.243 1.00 86.38 85 THR A N 1
ATOM 700 C CA . THR A 1 85 ? -15.075 6.250 -6.442 1.00 86.38 85 THR A CA 1
ATOM 701 C C . THR A 1 85 ? -14.587 7.245 -5.389 1.00 86.38 85 THR A C 1
ATOM 703 O O . THR A 1 85 ? -15.385 8.029 -4.852 1.00 86.38 85 THR A O 1
ATOM 706 N N . VAL A 1 86 ? -13.302 7.180 -5.044 1.00 85.50 86 VAL A N 1
ATOM 707 C CA . VAL A 1 86 ? -12.621 8.027 -4.063 1.00 85.50 86 VAL A CA 1
ATOM 708 C C . VAL A 1 86 ? -11.211 8.281 -4.566 1.00 85.50 86 VAL A C 1
ATOM 710 O O . VAL A 1 86 ? -10.546 7.362 -5.031 1.00 85.50 86 VAL A O 1
ATOM 713 N N . ASP A 1 87 ? -10.723 9.510 -4.414 1.00 89.94 87 ASP A N 1
ATOM 714 C CA . ASP A 1 87 ? -9.307 9.796 -4.611 1.00 89.94 87 ASP A CA 1
ATOM 715 C C . ASP A 1 87 ? -8.487 9.191 -3.456 1.00 89.94 87 ASP A C 1
ATOM 717 O O . ASP A 1 87 ? -8.165 9.868 -2.479 1.00 89.94 87 ASP A O 1
ATOM 721 N N . VAL A 1 88 ? -8.173 7.894 -3.539 1.00 91.00 88 VAL A N 1
ATOM 722 C CA . VAL A 1 88 ? -7.522 7.163 -2.440 1.00 91.00 88 VAL A CA 1
ATOM 723 C C . VAL A 1 88 ? -6.146 7.749 -2.120 1.00 91.00 88 VAL A C 1
ATOM 725 O O . VAL A 1 88 ? -5.747 7.840 -0.954 1.00 91.00 88 VAL A O 1
ATOM 728 N N . TYR A 1 89 ? -5.435 8.190 -3.159 1.00 93.38 89 TYR A N 1
ATOM 729 C CA . TYR A 1 89 ? -4.131 8.816 -3.015 1.00 93.38 89 TYR A CA 1
ATOM 730 C C . TYR A 1 89 ? -4.218 10.125 -2.223 1.00 93.38 89 TYR A C 1
ATOM 732 O O . TYR A 1 89 ? -3.491 10.307 -1.250 1.00 93.38 89 TYR A O 1
ATOM 740 N N . ASP A 1 90 ? -5.104 11.043 -2.599 1.00 91.88 90 ASP A N 1
ATOM 741 C CA . ASP A 1 90 ? -5.180 12.329 -1.905 1.00 91.88 90 ASP A CA 1
ATOM 742 C C . ASP A 1 90 ? -5.793 12.191 -0.506 1.00 91.88 90 ASP A C 1
ATOM 744 O O . ASP A 1 90 ? -5.254 12.713 0.473 1.00 91.88 90 ASP A O 1
ATOM 748 N N . VAL A 1 91 ? -6.886 11.433 -0.399 1.00 89.44 91 VAL A N 1
ATOM 749 C CA . VAL A 1 91 ? -7.688 11.338 0.826 1.00 89.44 91 VAL A CA 1
ATOM 750 C C . VAL A 1 91 ? -6.954 10.585 1.927 1.00 89.44 91 VAL A C 1
ATOM 752 O O . VAL A 1 91 ? -6.922 11.052 3.068 1.00 89.44 91 VAL A O 1
ATOM 755 N N . PHE A 1 92 ? -6.358 9.436 1.594 1.00 89.69 92 PHE A N 1
ATOM 756 C CA . PHE A 1 92 ? -5.693 8.581 2.573 1.00 89.69 92 PHE A CA 1
ATOM 757 C C . PHE A 1 92 ? -4.179 8.755 2.527 1.00 89.69 92 PHE A C 1
ATOM 759 O O . PHE A 1 92 ? -3.582 9.139 3.528 1.00 89.69 92 PHE A O 1
ATOM 766 N N . ARG A 1 93 ? -3.527 8.511 1.382 1.00 92.25 93 ARG A N 1
ATOM 767 C CA . ARG A 1 93 ? -2.054 8.526 1.317 1.00 92.25 93 ARG A CA 1
ATOM 768 C C . ARG A 1 93 ? -1.480 9.899 1.672 1.00 92.25 93 ARG A C 1
ATOM 770 O O . ARG A 1 93 ? -0.592 9.958 2.524 1.00 92.25 93 ARG A O 1
ATOM 777 N N . CYS A 1 94 ? -1.974 10.975 1.058 1.00 93.19 94 CYS A N 1
ATOM 778 C CA . CYS A 1 94 ? -1.542 12.338 1.366 1.00 93.19 9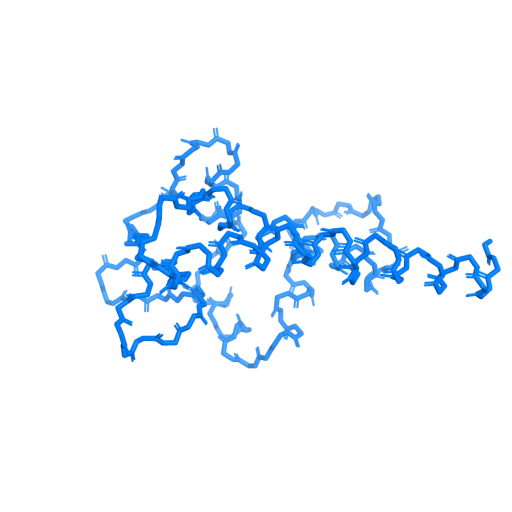4 CYS A CA 1
ATOM 779 C C . CYS A 1 94 ? -2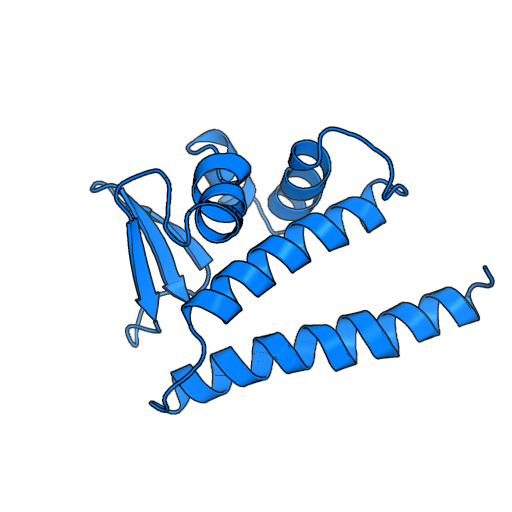.079 12.826 2.711 1.00 93.19 94 CYS A C 1
ATOM 781 O O . CYS A 1 94 ? -1.308 13.419 3.459 1.00 93.19 94 CYS A O 1
ATOM 783 N N . GLY A 1 95 ? -3.344 12.550 3.042 1.00 89.81 95 GLY A N 1
ATOM 784 C CA . GLY A 1 95 ? -3.907 12.901 4.349 1.00 89.81 95 GLY A CA 1
ATOM 785 C C . GLY A 1 95 ? -3.063 12.355 5.506 1.00 89.81 95 GLY A C 1
ATOM 786 O O . GLY A 1 95 ? -2.498 13.119 6.291 1.00 89.81 95 GLY A O 1
ATOM 787 N N . LEU A 1 96 ? -2.878 11.032 5.574 1.00 89.50 96 LEU A N 1
ATOM 788 C CA . LEU A 1 96 ? -2.134 10.407 6.672 1.00 89.50 96 LEU A CA 1
ATOM 789 C C . LEU A 1 96 ? -0.672 10.886 6.723 1.00 89.50 96 LEU A C 1
ATOM 791 O O . LEU A 1 96 ? -0.098 10.999 7.802 1.00 89.50 96 LEU A O 1
ATOM 795 N N . ALA A 1 97 ? -0.061 11.188 5.577 1.00 92.50 97 ALA A N 1
ATOM 796 C CA . ALA A 1 97 ? 1.332 11.626 5.526 1.00 92.50 97 ALA A CA 1
ATOM 797 C C . ALA A 1 97 ? 1.547 13.087 5.934 1.00 92.50 97 ALA A C 1
ATOM 799 O O . ALA A 1 97 ? 2.561 13.401 6.552 1.00 92.50 97 ALA A O 1
ATOM 800 N N . HIS A 1 98 ? 0.646 13.980 5.525 1.00 90.81 98 HIS A N 1
ATOM 801 C CA . HIS A 1 98 ? 0.863 15.426 5.610 1.00 90.81 98 HIS A CA 1
ATOM 802 C C . HIS A 1 98 ? 0.021 16.102 6.686 1.00 90.81 98 HIS A C 1
ATOM 804 O O . HIS A 1 98 ? 0.405 17.159 7.175 1.00 90.81 98 HIS A O 1
ATOM 810 N N . GLU A 1 99 ? -1.097 15.492 7.067 1.00 87.19 99 GLU A N 1
ATOM 811 C CA . GLU A 1 99 ? -2.065 16.077 7.998 1.00 87.19 99 GLU A CA 1
ATOM 812 C C . GLU A 1 99 ? -2.222 15.231 9.265 1.00 87.19 99 GLU A C 1
ATOM 814 O O . GLU A 1 99 ? -2.939 15.615 10.184 1.00 87.19 99 GLU A O 1
ATOM 819 N N . TYR A 1 100 ? -1.547 14.076 9.330 1.00 83.06 100 TYR A N 1
ATOM 820 C CA . TYR A 1 100 ? -1.727 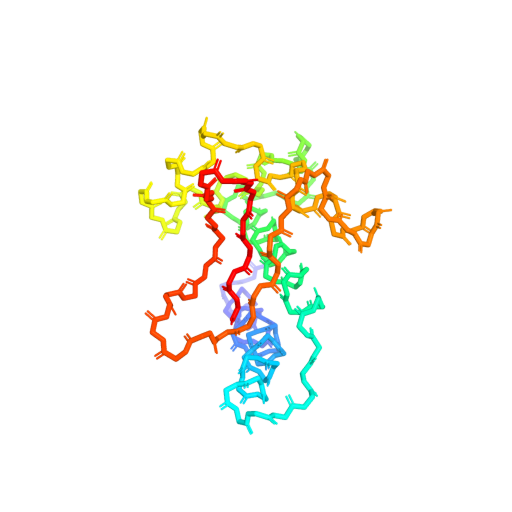13.074 10.382 1.00 83.06 100 TYR A CA 1
ATOM 821 C C . TYR A 1 100 ? -3.207 12.661 10.559 1.00 83.06 100 TYR A C 1
ATOM 823 O O . TYR A 1 100 ? -3.641 12.233 11.628 1.00 83.06 100 TYR A O 1
ATOM 831 N N . PHE A 1 101 ? -3.998 12.818 9.493 1.00 81.00 101 PHE A N 1
ATOM 832 C CA . PHE A 1 101 ? -5.439 12.612 9.469 1.00 81.00 101 PHE A CA 1
ATOM 833 C C . PHE A 1 101 ? -5.917 12.431 8.025 1.00 81.00 101 PHE A C 1
ATOM 835 O O . PHE A 1 101 ? -5.274 12.873 7.083 1.00 81.00 101 PHE A O 1
ATOM 842 N N . VAL A 1 102 ? -7.048 11.773 7.819 1.00 82.00 102 VAL A N 1
ATOM 843 C CA . VAL A 1 102 ? -7.703 11.692 6.501 1.00 82.00 102 VAL A CA 1
ATOM 844 C C . VAL A 1 102 ? -8.315 13.035 6.086 1.00 82.00 102 VAL A C 1
ATOM 846 O O . VAL A 1 102 ? -8.905 13.730 6.908 1.00 82.00 102 VAL A O 1
ATOM 849 N N . LYS A 1 103 ? -8.276 13.375 4.791 1.00 80.69 103 LYS A N 1
ATOM 850 C CA . LYS A 1 103 ? -8.819 14.661 4.291 1.00 80.69 103 LYS A CA 1
ATOM 851 C C . LYS A 1 103 ? -10.356 14.750 4.250 1.00 80.69 103 LYS A C 1
ATOM 853 O O . LYS A 1 103 ? -10.921 15.772 3.862 1.00 80.69 103 LYS A O 1
ATOM 858 N N . HIS A 1 104 ? -11.051 13.680 4.631 1.00 73.44 104 HIS A N 1
ATOM 859 C CA . HIS A 1 104 ? -12.512 13.573 4.683 1.00 73.44 104 HIS A CA 1
ATOM 860 C C . HIS A 1 104 ? -12.945 12.792 5.926 1.00 73.44 104 HIS A C 1
ATOM 862 O O . HIS A 1 104 ? -12.110 12.191 6.591 1.00 73.44 104 HIS A O 1
ATOM 868 N N . ASN A 1 105 ? -14.249 12.744 6.219 1.00 67.75 105 ASN A N 1
ATOM 869 C CA . ASN A 1 105 ? -14.784 11.877 7.274 1.00 67.75 105 ASN A CA 1
ATOM 870 C C . ASN A 1 105 ? -14.334 10.428 7.034 1.00 67.75 105 ASN A C 1
ATOM 872 O O . ASN A 1 105 ? -14.625 9.870 5.973 1.00 67.75 105 ASN A O 1
ATOM 876 N N . CYS A 1 106 ? -13.631 9.831 7.996 1.00 65.06 106 CYS A N 1
ATOM 877 C CA . CYS A 1 106 ? -13.184 8.446 7.925 1.00 65.06 106 CYS A CA 1
ATOM 878 C C . CYS A 1 106 ? -13.252 7.773 9.286 1.00 65.06 106 CYS A C 1
ATOM 880 O O . CYS A 1 106 ? -12.846 8.359 10.289 1.00 65.06 106 CYS A O 1
ATOM 882 N N . ASP A 1 107 ? -13.633 6.502 9.272 1.00 63.53 107 ASP A N 1
ATOM 883 C CA . ASP A 1 107 ? -13.406 5.603 10.395 1.00 63.53 107 ASP A CA 1
ATOM 884 C C . ASP A 1 107 ? -12.064 4.891 10.200 1.00 63.53 107 ASP A C 1
ATOM 886 O O . ASP A 1 107 ? -11.861 4.203 9.201 1.00 63.53 107 ASP A O 1
ATOM 890 N N . ILE A 1 108 ? -11.133 5.057 11.138 1.00 63.53 108 ILE A N 1
ATOM 891 C CA . ILE A 1 108 ? -9.951 4.192 11.227 1.00 63.53 108 ILE A CA 1
ATOM 892 C C . ILE A 1 108 ? -10.299 3.110 12.246 1.00 63.53 108 ILE A C 1
ATOM 894 O O . ILE A 1 108 ? -10.224 3.337 13.454 1.00 63.53 108 ILE A O 1
ATOM 898 N N . ALA A 1 10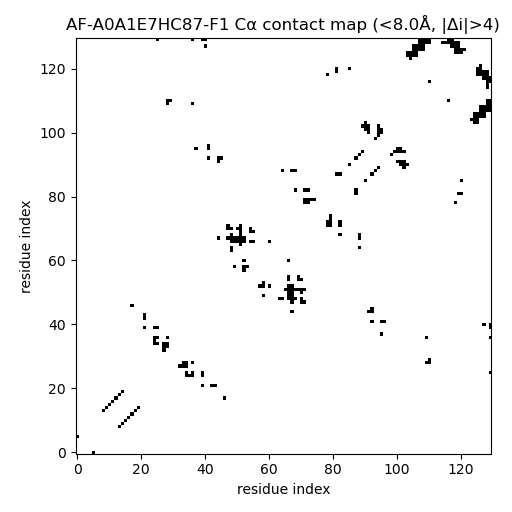9 ? -10.758 1.963 11.757 1.00 59.41 109 ALA A N 1
ATOM 899 C CA . ALA A 1 109 ? -11.103 0.813 12.577 1.00 59.41 109 ALA A CA 1
ATOM 900 C C . ALA A 1 109 ? -9.938 -0.186 12.583 1.00 59.41 109 ALA A C 1
ATOM 902 O O . ALA A 1 109 ? -9.327 -0.440 11.549 1.00 59.41 109 ALA A O 1
ATOM 903 N N . MET A 1 110 ? -9.654 -0.769 13.746 1.00 58.44 110 MET A N 1
ATOM 904 C CA . MET A 1 110 ? -8.864 -1.999 13.827 1.00 58.44 110 MET A CA 1
ATOM 905 C C . MET A 1 110 ? -9.817 -3.155 14.046 1.00 58.44 110 MET A C 1
ATOM 907 O O . MET A 1 110 ? -10.662 -3.030 14.936 1.00 58.44 110 MET A O 1
ATOM 911 N N . LEU A 1 111 ? -9.654 -4.235 13.276 1.00 56.06 111 LEU A N 1
ATOM 912 C CA . LEU A 1 111 ? -10.226 -5.568 13.502 1.00 56.06 111 LEU A CA 1
ATOM 913 C C . LEU A 1 111 ? -11.464 -5.563 14.409 1.00 56.06 111 LEU A C 1
ATOM 915 O O . LEU A 1 111 ? -11.413 -5.929 15.585 1.00 56.06 111 LEU A O 1
ATOM 919 N N . ARG A 1 112 ? -12.612 -5.168 13.853 1.00 52.59 112 ARG A N 1
ATOM 920 C CA . ARG A 1 112 ? -13.862 -5.743 14.350 1.00 52.59 112 ARG A CA 1
ATOM 921 C C . ARG A 1 112 ? -13.824 -7.196 13.915 1.00 52.59 112 ARG A C 1
ATOM 923 O O . ARG A 1 112 ? -13.490 -7.444 12.761 1.00 52.59 112 ARG A O 1
ATOM 930 N N . ASN A 1 113 ? -14.116 -8.121 14.828 1.00 53.31 113 ASN A N 1
ATOM 931 C CA . ASN A 1 113 ? -13.901 -9.570 14.680 1.00 53.31 113 ASN A CA 1
ATOM 932 C C . ASN A 1 113 ? -14.524 -10.215 13.415 1.00 53.31 113 ASN A C 1
ATOM 934 O O . ASN A 1 113 ? -14.303 -11.400 13.178 1.00 53.31 113 ASN A O 1
ATOM 938 N N . ASP A 1 114 ? -15.219 -9.435 12.579 1.00 56.56 114 ASP A N 1
ATOM 939 C CA . ASP A 1 114 ? -16.014 -9.863 11.436 1.00 56.56 114 ASP A CA 1
ATOM 940 C C . ASP A 1 114 ? -15.764 -9.021 10.150 1.00 56.56 114 ASP A C 1
ATOM 942 O O . ASP A 1 114 ? -16.397 -9.280 9.128 1.00 56.56 114 ASP A O 1
ATOM 946 N N . GLU A 1 115 ? -14.881 -8.004 10.158 1.00 58.28 115 GLU A N 1
ATOM 947 C CA . GLU A 1 115 ? -14.628 -7.131 8.989 1.00 58.28 115 GLU A CA 1
ATOM 948 C C . GLU A 1 115 ? -13.346 -7.526 8.221 1.00 58.28 115 GLU A C 1
ATOM 950 O O . GLU A 1 115 ? -12.306 -7.830 8.807 1.00 58.28 115 GLU A O 1
ATOM 955 N N . THR A 1 116 ? -13.405 -7.512 6.883 1.00 60.75 116 THR A N 1
ATOM 956 C CA . THR A 1 116 ? -12.238 -7.755 6.016 1.00 60.75 116 THR A CA 1
ATOM 957 C C . THR A 1 116 ? -11.258 -6.584 6.091 1.00 60.75 116 THR A C 1
ATOM 959 O O . THR A 1 116 ? -11.663 -5.428 5.969 1.00 60.75 116 THR A O 1
ATOM 962 N N . LEU A 1 117 ? -9.965 -6.885 6.249 1.00 67.56 117 LEU A N 1
ATOM 963 C CA . LEU A 1 117 ? -8.905 -5.876 6.230 1.00 67.56 117 LEU A CA 1
ATOM 964 C C . LEU A 1 117 ? -8.826 -5.200 4.861 1.00 67.56 117 LEU A C 1
ATOM 966 O O . LEU A 1 117 ? -8.835 -5.871 3.831 1.00 67.56 117 LEU A O 1
ATOM 970 N N . GLY A 1 118 ? -8.712 -3.878 4.845 1.00 66.94 118 GLY A N 1
ATOM 971 C CA . GLY A 1 118 ? -8.601 -3.101 3.623 1.00 66.94 118 GLY A CA 1
ATOM 972 C C . GLY A 1 118 ? -8.946 -1.628 3.803 1.00 66.94 118 GLY A C 1
ATOM 973 O O . GLY A 1 118 ? -9.149 -1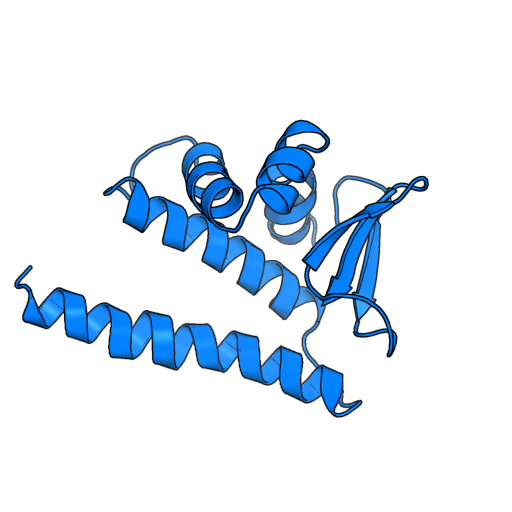.118 4.901 1.00 66.94 118 GLY A O 1
ATOM 974 N N . ILE A 1 119 ? -9.014 -0.922 2.679 1.00 69.88 119 ILE A N 1
ATOM 975 C CA . ILE A 1 119 ? -9.465 0.469 2.621 1.00 69.88 119 ILE A CA 1
ATOM 976 C C . ILE A 1 119 ? -10.747 0.478 1.798 1.00 69.88 119 ILE A C 1
ATOM 978 O O . ILE A 1 119 ? -10.776 -0.086 0.706 1.00 69.88 119 ILE A O 1
ATOM 982 N N . CYS A 1 120 ? -11.810 1.084 2.319 1.00 68.19 120 CYS A N 1
ATOM 983 C CA . CYS A 1 120 ? -13.118 1.093 1.672 1.00 68.19 120 CYS A CA 1
ATOM 984 C C . CYS A 1 120 ? -13.860 2.421 1.877 1.00 68.19 120 CYS A C 1
ATOM 986 O O . CYS A 1 120 ? -13.433 3.302 2.626 1.00 68.19 120 CYS A O 1
ATOM 988 N N . LYS A 1 121 ? -14.988 2.590 1.182 1.00 65.88 121 LYS A N 1
ATOM 989 C CA . LYS A 1 121 ? -15.918 3.713 1.368 1.00 65.88 121 LYS A CA 1
ATOM 990 C C . LYS A 1 121 ? -17.181 3.199 2.058 1.00 65.88 121 LYS A C 1
ATOM 992 O O . LYS A 1 121 ? -17.841 2.312 1.525 1.00 65.88 121 LYS A O 1
ATOM 997 N N . LYS A 1 122 ? -17.547 3.775 3.202 1.00 67.06 122 LYS A N 1
ATOM 998 C CA . LYS A 1 122 ? -18.857 3.593 3.844 1.00 67.06 122 LYS A CA 1
ATOM 999 C C . LYS A 1 122 ? -19.840 4.678 3.367 1.00 67.06 122 LYS A C 1
ATOM 1001 O O . LYS A 1 122 ? -19.418 5.735 2.897 1.00 67.06 122 LYS A O 1
ATOM 1006 N N . PRO A 1 123 ? -21.163 4.479 3.520 1.00 62.38 123 PRO A N 1
ATOM 1007 C CA . PRO A 1 123 ? -22.162 5.505 3.194 1.00 62.38 123 PRO A CA 1
ATOM 1008 C C . PRO A 1 123 ? -21.948 6.840 3.929 1.00 62.38 123 PRO A C 1
ATOM 1010 O O . PRO A 1 123 ? -22.358 7.887 3.439 1.00 62.38 123 PRO A O 1
ATOM 1013 N N . THR A 1 124 ? -21.292 6.806 5.093 1.00 62.25 124 THR A N 1
ATOM 1014 C CA . THR A 1 124 ? -21.014 7.959 5.963 1.00 62.25 124 THR A CA 1
ATOM 1015 C C . THR A 1 124 ? -19.638 8.605 5.739 1.00 62.25 124 THR A C 1
ATOM 1017 O O . THR A 1 124 ? -19.373 9.658 6.321 1.00 62.25 124 THR A O 1
ATOM 1020 N N . GLY A 1 125 ? -18.758 8.018 4.915 1.00 67.00 125 GLY A N 1
ATOM 1021 C CA . GLY A 1 125 ? -17.380 8.493 4.726 1.00 67.00 125 GLY A CA 1
ATOM 1022 C C . GLY A 1 125 ? -16.404 7.415 4.239 1.00 67.00 125 GLY A C 1
ATOM 1023 O O . GLY A 1 125 ? -16.800 6.330 3.831 1.00 67.00 125 GLY A O 1
ATOM 1024 N N . GLY A 1 126 ? -15.104 7.702 4.261 1.00 59.41 126 GLY A N 1
ATOM 1025 C CA . GLY A 1 126 ? -14.061 6.694 4.051 1.00 59.41 126 GLY A CA 1
ATOM 1026 C C . GLY A 1 126 ? -13.944 5.725 5.232 1.00 59.41 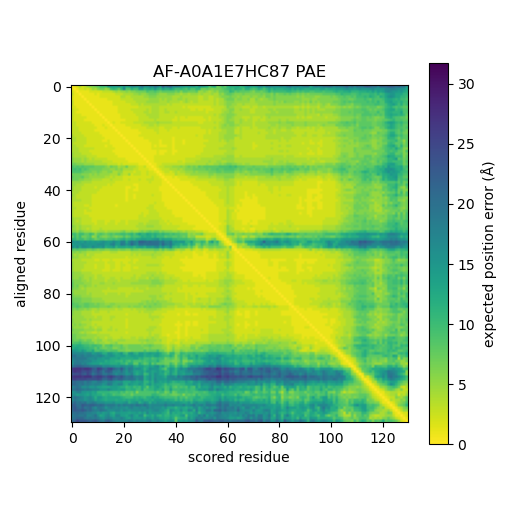126 GLY A C 1
ATOM 1027 O O . GLY A 1 126 ? -14.466 5.963 6.321 1.00 59.41 126 GLY A O 1
ATOM 1028 N N . SER A 1 127 ? -13.257 4.608 5.047 1.00 61.47 127 SER A N 1
ATOM 1029 C CA . SER A 1 127 ? -12.845 3.734 6.142 1.00 61.47 127 SER A CA 1
ATOM 1030 C C . SER A 1 127 ? -11.504 3.086 5.833 1.00 61.47 127 SER A C 1
ATOM 1032 O O . SER A 1 127 ? -11.276 2.609 4.723 1.00 61.47 127 SER A O 1
ATOM 1034 N N . ILE A 1 128 ? -10.627 3.057 6.832 1.00 62.53 128 ILE A N 1
ATOM 1035 C CA . ILE A 1 128 ? -9.442 2.202 6.848 1.00 62.53 128 ILE A CA 1
ATOM 1036 C C . ILE A 1 128 ? -9.721 1.126 7.892 1.00 62.53 128 ILE A C 1
ATOM 1038 O O . ILE A 1 128 ? -9.942 1.456 9.057 1.00 62.53 128 ILE A O 1
ATOM 1042 N N . ILE A 1 129 ? -9.735 -0.134 7.471 1.00 58.53 129 ILE A N 1
ATOM 1043 C CA . ILE A 1 129 ? -9.903 -1.300 8.336 1.00 58.53 129 ILE A CA 1
ATOM 1044 C C . ILE A 1 129 ? -8.583 -2.065 8.298 1.00 58.53 129 ILE A C 1
ATOM 1046 O O . ILE A 1 129 ? -8.227 -2.654 7.280 1.00 58.53 129 ILE A O 1
ATOM 1050 N N . LEU A 1 130 ? -7.827 -2.004 9.386 1.00 55.16 130 LEU A N 1
ATOM 1051 C CA . LEU A 1 130 ? -6.557 -2.720 9.541 1.00 55.16 130 LEU A CA 1
ATOM 1052 C C . LEU A 1 130 ? -6.696 -3.930 10.453 1.00 55.16 130 LEU A C 1
ATOM 1054 O O . LEU A 1 130 ? -7.571 -3.888 11.350 1.00 55.16 130 LEU A O 1
#

Sequence (130 aa):
MSKQDVKNFFDQYVFDWMFSDIQREIDLARSNKRAGNFLCALGLLCYTEFMGGIILGSFTIRPLRRRFNAFLDLMGDDYKIFNQTVDVYDVFRCGLAHEYFVKHNCDIAMLRNDETLGICKKPTGGSIIL

Mean predicted aligned error: 6.4 Å

Radius of gyration: 15.32 Å; Cα contacts (8 Å, |Δi|>4): 156; chains: 1; bounding box: 44×28×36 Å